Protein AF-A0A7J7CB13-F1 (afdb_monomer_lite)

Secondary structure (DSSP, 8-state):
-----SSHHHHHHHHHHHHHHHHHHHHHHHHHHTTS---EEEE-------------PPTTT-----TTS-HHHHHHHHHHHHHHHHHTTSSEE-TTSSEE-SEEEE-B-TT--BTTB-TT-GGGG--S-SS---SS-SSS--

Foldseek 3Di:
DDDPPDPPVVVVVVVVVVVVVVVVVVVLCVVVVVVPDAFEAEFDDDDDDDPPPPPPDPPPRDDDQDPVDDQVVSQVVSQVVQVVCCVVVVFPADPLRATDHPYYDWDADPQGDTRQRHPPDPVVVDPPGNGHGDPPRPDPPD

InterPro domains:
  IPR006148 Glucosamine/galactosamine-6-phosphate isomerase [PF01182] (61-142)
  IPR037171 NagB/RpiA transferase-like [SSF100950] (59-142)
  IPR039104 6-phosphogluconolactonase [PTHR11054] (60-142)

pLDDT: mean 72.53, std 17.5, range [29.23, 92.62]

Organism: Tripterygium wilfordii (NCBI:txid458696)

Sequence (142 aa):
MAAVVGEKKNKKVEEDLAVSLAKYRADLSDKFTKEGLFHCGFVRWFSPPVAQEPILPVPGIVYAINDALSAEGATEDYETCLKHLVHCKVLDTAASGFPKFDLMLLGMGPDGHIASLFPGHALIKGNEKWVTFIKDSPKPPP

Radius of gyration: 18.2 Å; chains: 1; bounding box: 61×36×41 Å

Structure (mmCIF, N/CA/C/O backbone):
data_AF-A0A7J7CB13-F1
#
_entry.id   AF-A0A7J7CB13-F1
#
loop_
_atom_site.group_PDB
_atom_site.id
_atom_site.type_symbol
_atom_site.label_atom_id
_atom_site.label_alt_id
_atom_site.label_comp_id
_atom_site.label_asym_id
_atom_site.label_entity_id
_atom_site.label_seq_id
_atom_site.pdbx_PDB_ins_code
_atom_site.Cartn_x
_atom_site.Cartn_y
_atom_site.Cartn_z
_atom_site.occupancy
_atom_site.B_iso_or_equiv
_atom_site.auth_seq_id
_atom_site.auth_comp_id
_atom_site.auth_asym_id
_atom_site.auth_atom_id
_atom_site.pdbx_PDB_model_num
ATOM 1 N N . MET A 1 1 ? 45.409 -19.291 -0.449 1.00 34.78 1 MET A N 1
ATOM 2 C CA . MET A 1 1 ? 44.546 -18.265 -1.074 1.00 34.78 1 MET A CA 1
ATOM 3 C C . MET A 1 1 ? 43.270 -18.958 -1.525 1.00 34.78 1 MET A C 1
ATOM 5 O O . MET A 1 1 ? 43.296 -19.645 -2.534 1.00 34.78 1 MET A O 1
ATOM 9 N N . ALA A 1 2 ? 42.208 -18.897 -0.719 1.00 33.53 2 ALA A N 1
ATOM 10 C CA . ALA A 1 2 ? 40.913 -19.475 -1.073 1.00 33.53 2 ALA A CA 1
ATOM 11 C C . ALA A 1 2 ? 40.124 -18.461 -1.912 1.00 33.53 2 ALA A C 1
ATOM 13 O O . ALA A 1 2 ? 40.108 -17.271 -1.604 1.00 33.53 2 ALA A O 1
ATOM 14 N N . ALA A 1 3 ? 39.548 -18.937 -3.009 1.00 36.16 3 ALA A N 1
ATOM 15 C CA . ALA A 1 3 ? 38.891 -18.132 -4.021 1.00 36.16 3 ALA A CA 1
ATOM 16 C C . ALA A 1 3 ? 37.593 -17.494 -3.496 1.00 36.16 3 ALA A C 1
ATOM 18 O O . ALA A 1 3 ? 36.657 -18.194 -3.117 1.00 36.16 3 ALA A O 1
ATOM 19 N N . VAL A 1 4 ? 37.513 -16.162 -3.561 1.00 44.00 4 VAL A N 1
ATOM 20 C CA . VAL A 1 4 ? 36.254 -15.400 -3.538 1.00 44.00 4 VAL A CA 1
ATOM 21 C C . VAL A 1 4 ? 35.605 -15.556 -4.917 1.00 44.00 4 VAL A C 1
ATOM 23 O O . VAL A 1 4 ? 35.753 -14.716 -5.802 1.00 44.00 4 VAL A O 1
ATOM 26 N N . VAL A 1 5 ? 34.950 -16.692 -5.153 1.00 45.59 5 VAL A N 1
ATOM 27 C CA . VAL A 1 5 ? 34.161 -16.958 -6.368 1.00 45.59 5 VAL A CA 1
ATOM 28 C C . VAL A 1 5 ? 32.795 -17.466 -5.918 1.00 45.59 5 VAL A C 1
ATOM 30 O O . VAL A 1 5 ? 32.526 -18.660 -5.904 1.00 45.59 5 VAL A O 1
ATOM 33 N N . GLY A 1 6 ? 31.941 -16.537 -5.487 1.00 41.69 6 GLY A N 1
ATOM 34 C CA . GLY A 1 6 ? 30.567 -16.838 -5.067 1.00 41.69 6 GLY A CA 1
ATOM 35 C C . GLY A 1 6 ? 29.583 -15.687 -5.280 1.00 41.69 6 GLY A C 1
ATOM 36 O O . GLY A 1 6 ? 28.453 -15.921 -5.684 1.00 41.69 6 GLY A O 1
ATOM 37 N N . GLU A 1 7 ? 30.010 -14.431 -5.125 1.00 46.56 7 GLU A N 1
ATOM 38 C CA . GLU A 1 7 ? 29.064 -13.300 -5.068 1.00 46.56 7 GLU A CA 1
ATOM 39 C C . GLU A 1 7 ? 28.736 -12.649 -6.427 1.00 46.56 7 GLU A C 1
ATOM 41 O O . GLU A 1 7 ? 27.680 -12.042 -6.591 1.00 46.56 7 GLU A O 1
ATOM 46 N N . LYS A 1 8 ? 29.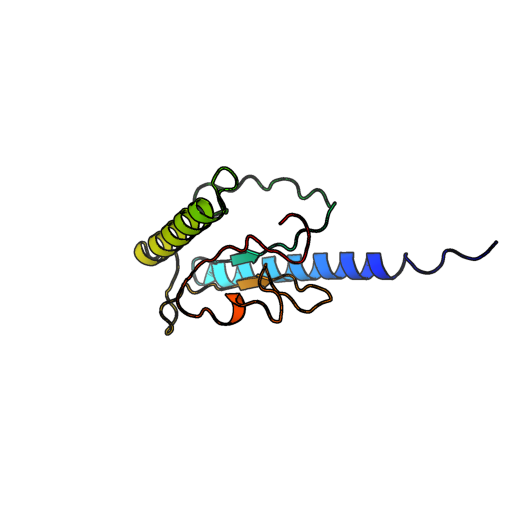590 -12.793 -7.451 1.00 41.22 8 LYS A N 1
ATOM 47 C CA . LYS A 1 8 ? 29.430 -12.050 -8.723 1.00 41.22 8 LYS A CA 1
ATOM 48 C C . LYS A 1 8 ? 28.282 -12.526 -9.624 1.00 41.22 8 LYS A C 1
ATOM 50 O O . LYS A 1 8 ? 27.829 -11.752 -10.460 1.00 41.22 8 LYS A O 1
ATOM 55 N N . LYS A 1 9 ? 27.817 -13.776 -9.496 1.00 40.91 9 LYS A N 1
ATOM 56 C CA . LYS A 1 9 ? 26.721 -14.298 -10.339 1.00 40.91 9 LYS A CA 1
ATOM 57 C C . LYS A 1 9 ? 25.342 -13.828 -9.876 1.00 40.91 9 LYS A C 1
ATOM 59 O O . LYS A 1 9 ? 24.486 -13.615 -10.723 1.00 40.91 9 LYS A O 1
ATOM 64 N N . ASN A 1 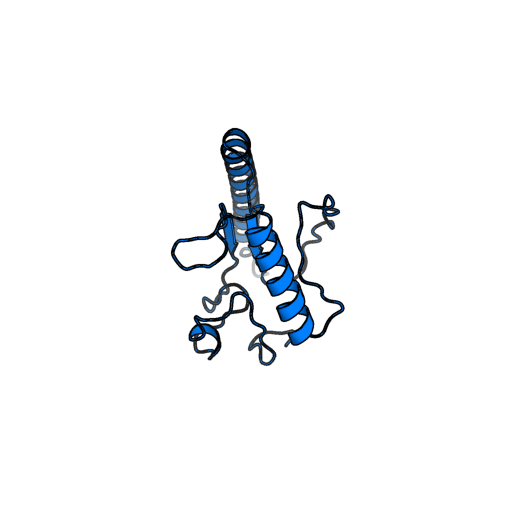10 ? 25.146 -13.636 -8.572 1.00 52.62 10 ASN A N 1
ATOM 65 C CA . ASN A 1 10 ? 23.832 -13.309 -8.018 1.00 52.62 10 ASN A CA 1
ATOM 66 C C . ASN A 1 10 ? 23.440 -11.852 -8.307 1.00 52.62 10 ASN A C 1
ATOM 68 O O . ASN A 1 10 ? 22.327 -11.575 -8.737 1.00 52.62 10 ASN A O 1
ATOM 72 N N . LYS A 1 11 ? 24.408 -10.934 -8.205 1.00 59.03 11 LYS A N 1
ATOM 73 C CA . LYS A 1 11 ? 24.181 -9.501 -8.419 1.00 59.03 11 LYS A CA 1
ATOM 74 C C . LYS A 1 11 ? 23.721 -9.157 -9.841 1.00 59.03 11 LYS A C 1
ATOM 76 O O . LYS A 1 11 ? 22.835 -8.332 -10.019 1.00 59.03 11 LYS A O 1
ATOM 81 N N . LYS A 1 12 ? 24.277 -9.832 -10.855 1.00 59.34 12 LYS A N 1
ATOM 82 C CA . LYS A 1 12 ? 23.875 -9.621 -12.254 1.00 59.34 12 LYS A CA 1
ATOM 83 C C . LYS A 1 12 ? 22.432 -10.076 -12.508 1.00 59.34 12 LYS A C 1
ATOM 85 O O . LYS A 1 12 ? 21.708 -9.420 -13.241 1.00 59.34 12 LYS A O 1
ATOM 90 N N . VAL A 1 13 ? 22.007 -11.170 -11.871 1.00 71.88 13 VAL A N 1
ATOM 91 C CA . VAL A 1 13 ? 20.629 -11.679 -11.974 1.00 71.88 13 VAL A CA 1
ATOM 92 C C . VAL A 1 13 ? 19.640 -10.726 -11.299 1.00 71.88 13 VAL A C 1
ATOM 94 O O . VAL A 1 13 ? 18.569 -10.484 -11.846 1.00 71.88 13 VAL A O 1
ATOM 97 N N . GLU A 1 14 ? 19.998 -10.151 -10.150 1.00 71.50 14 GLU A N 1
ATOM 98 C CA . GLU A 1 14 ? 19.176 -9.147 -9.460 1.00 71.50 14 GLU A CA 1
ATOM 99 C C . GLU A 1 14 ? 19.035 -7.852 -10.272 1.00 71.50 14 GLU A C 1
ATOM 101 O O . GLU A 1 14 ? 17.932 -7.318 -10.393 1.00 71.50 14 GLU A O 1
ATOM 106 N N . GLU A 1 15 ? 20.127 -7.371 -10.873 1.00 72.00 15 GLU A N 1
ATOM 107 C CA . GLU A 1 15 ? 20.118 -6.205 -11.765 1.00 72.00 15 GLU A CA 1
ATOM 108 C C . GLU A 1 15 ? 19.267 -6.469 -13.020 1.00 72.00 15 GLU A C 1
ATOM 110 O O . GLU A 1 15 ? 18.407 -5.656 -13.363 1.00 72.00 15 GLU A O 1
ATOM 115 N N . ASP A 1 16 ? 19.432 -7.630 -13.661 1.00 74.75 16 ASP A N 1
ATOM 116 C CA . ASP A 1 16 ? 18.643 -8.029 -14.833 1.00 74.75 16 ASP A CA 1
ATOM 117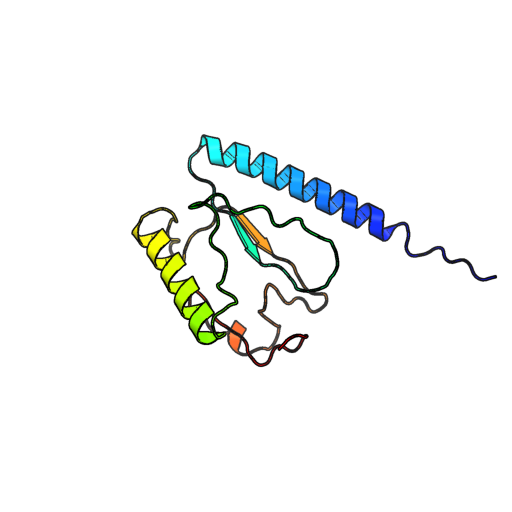 C C . ASP A 1 16 ? 17.146 -8.168 -14.487 1.00 74.75 16 ASP A C 1
ATOM 119 O O . ASP A 1 16 ? 16.281 -7.741 -15.260 1.00 74.75 16 ASP A O 1
ATOM 123 N N . LEU A 1 17 ? 16.820 -8.698 -13.301 1.00 77.62 17 LEU A N 1
ATOM 124 C CA . LEU A 1 17 ? 15.447 -8.798 -12.805 1.00 77.62 17 LEU A CA 1
ATOM 125 C C . LEU A 1 17 ? 14.841 -7.414 -12.544 1.00 77.62 17 LEU A C 1
ATOM 127 O O . LEU A 1 17 ? 13.709 -7.158 -12.957 1.00 77.62 17 LEU A O 1
ATOM 131 N N . ALA A 1 18 ? 15.588 -6.507 -11.910 1.00 74.00 18 ALA A N 1
ATOM 132 C CA . ALA A 1 18 ? 15.145 -5.137 -11.663 1.00 74.00 18 ALA A CA 1
ATOM 133 C C . ALA A 1 18 ? 14.874 -4.388 -12.977 1.00 74.00 18 ALA A C 1
ATOM 135 O O . ALA A 1 18 ? 13.844 -3.725 -13.114 1.00 74.00 18 ALA A O 1
ATOM 136 N N . VAL A 1 19 ? 15.751 -4.550 -13.973 1.00 77.38 19 VAL A N 1
ATOM 137 C CA . VAL A 1 19 ? 15.564 -3.984 -15.316 1.00 77.38 19 VAL A CA 1
ATOM 138 C C . VAL A 1 19 ? 14.337 -4.587 -16.000 1.00 77.38 19 VAL A C 1
ATOM 140 O O . VAL A 1 19 ? 13.552 -3.855 -16.604 1.00 77.38 19 VAL A O 1
ATOM 143 N N . SER A 1 20 ? 14.132 -5.902 -15.899 1.00 78.00 20 SER A N 1
ATOM 144 C CA . SER A 1 20 ? 12.959 -6.565 -16.479 1.00 78.00 20 SER A CA 1
ATOM 145 C C . SER A 1 20 ? 11.654 -6.105 -15.824 1.00 78.00 20 SER A C 1
ATOM 147 O O . SER A 1 20 ? 10.675 -5.857 -16.525 1.00 78.00 20 SER A O 1
ATOM 149 N N . LEU A 1 21 ? 11.635 -5.942 -14.499 1.00 80.38 21 LEU A N 1
ATOM 150 C CA . LEU A 1 21 ? 10.480 -5.424 -13.760 1.00 80.38 21 LEU A CA 1
ATOM 151 C C . LEU A 1 21 ? 10.187 -3.966 -14.120 1.00 80.38 21 LEU A C 1
ATOM 153 O O . LEU A 1 21 ? 9.027 -3.601 -14.301 1.00 80.38 21 LEU A O 1
ATOM 157 N N . ALA A 1 22 ? 11.225 -3.140 -14.270 1.00 76.88 22 ALA A N 1
ATOM 158 C CA . ALA A 1 22 ? 11.072 -1.753 -14.696 1.00 76.88 22 ALA A CA 1
ATOM 159 C C . ALA A 1 22 ? 10.479 -1.653 -16.111 1.00 76.88 22 ALA A C 1
ATOM 161 O O . ALA A 1 22 ? 9.559 -0.867 -16.329 1.00 76.88 22 ALA A O 1
ATOM 162 N N . LYS A 1 23 ? 10.950 -2.486 -17.050 1.00 81.19 23 LYS A N 1
ATOM 163 C CA . LYS A 1 23 ? 10.388 -2.572 -18.409 1.00 81.19 23 LYS A CA 1
ATOM 164 C C . LYS A 1 23 ? 8.937 -3.034 -18.390 1.00 81.19 23 LYS A C 1
ATOM 166 O O . LYS A 1 23 ? 8.088 -2.381 -18.979 1.00 81.19 23 LYS A O 1
ATOM 171 N N . TYR A 1 24 ? 8.641 -4.095 -17.641 1.00 79.38 24 TYR A N 1
ATOM 172 C CA . TYR A 1 24 ? 7.276 -4.593 -17.503 1.00 79.38 24 TYR A CA 1
ATOM 173 C C . TYR A 1 24 ? 6.336 -3.527 -16.934 1.00 79.38 24 TYR A C 1
ATOM 175 O O . TYR A 1 24 ? 5.235 -3.349 -17.444 1.00 79.38 24 TYR A O 1
ATOM 183 N N . ARG A 1 25 ? 6.780 -2.770 -15.922 1.00 76.56 25 ARG A N 1
ATOM 184 C CA . ARG A 1 25 ? 6.021 -1.641 -15.369 1.00 76.56 25 ARG A CA 1
ATOM 185 C C . ARG A 1 25 ? 5.743 -0.575 -16.428 1.00 76.56 25 ARG A C 1
ATOM 187 O O . ARG A 1 25 ? 4.617 -0.091 -16.486 1.00 76.56 25 ARG A O 1
ATOM 194 N N . ALA A 1 26 ? 6.743 -0.201 -17.225 1.00 77.81 26 ALA A N 1
ATOM 195 C CA . ALA A 1 26 ? 6.578 0.789 -18.288 1.00 77.81 26 ALA A CA 1
ATOM 196 C C . ALA A 1 26 ? 5.567 0.304 -19.341 1.00 77.81 26 ALA A C 1
ATOM 198 O O . ALA A 1 26 ? 4.601 1.003 -19.626 1.00 77.81 26 ALA A O 1
ATOM 199 N N . ASP A 1 27 ? 5.712 -0.938 -19.808 1.00 80.50 27 ASP A N 1
ATOM 200 C CA . ASP A 1 27 ? 4.805 -1.545 -20.786 1.00 80.50 27 ASP A CA 1
ATOM 201 C C . ASP A 1 27 ? 3.365 -1.651 -20.260 1.00 80.50 27 ASP A C 1
ATOM 203 O O . ASP A 1 27 ? 2.405 -1.465 -21.011 1.00 80.50 27 ASP A O 1
ATOM 207 N N . LEU A 1 28 ? 3.194 -1.975 -18.973 1.00 77.38 28 LEU A N 1
ATOM 208 C CA . LEU A 1 28 ? 1.879 -2.031 -18.338 1.00 77.38 28 LEU A CA 1
ATOM 209 C C . LEU A 1 28 ? 1.269 -0.632 -18.233 1.00 77.38 28 LEU A C 1
ATOM 211 O O . LEU A 1 28 ? 0.110 -0.442 -18.591 1.00 77.38 28 LEU A O 1
ATOM 215 N N . SER A 1 29 ? 2.065 0.347 -17.796 1.00 75.19 29 SER A N 1
ATOM 216 C CA . SER A 1 29 ? 1.651 1.746 -17.702 1.00 75.19 29 SER A CA 1
ATOM 217 C C . SER A 1 29 ? 1.177 2.265 -19.059 1.00 75.19 29 SER A C 1
ATOM 219 O O . SER A 1 29 ? 0.107 2.861 -19.140 1.00 75.19 29 SER A O 1
ATOM 221 N N . ASP A 1 30 ? 1.902 1.979 -20.140 1.00 75.81 30 ASP A N 1
ATOM 222 C CA . ASP A 1 30 ? 1.534 2.398 -21.498 1.00 75.81 30 ASP A CA 1
ATOM 223 C C . ASP A 1 30 ? 0.256 1.725 -22.014 1.00 75.81 30 ASP A C 1
ATOM 225 O O . ASP A 1 30 ? -0.475 2.312 -22.816 1.00 75.81 30 ASP A O 1
ATOM 229 N N . LYS A 1 31 ? -0.030 0.493 -21.576 1.00 74.25 31 LYS A N 1
ATOM 230 C CA . LYS A 1 31 ? -1.286 -0.199 -21.900 1.00 74.25 31 LYS A CA 1
ATOM 231 C C . LYS A 1 31 ? -2.462 0.433 -21.166 1.00 74.25 31 LYS A C 1
ATOM 233 O O . LYS A 1 31 ? -3.440 0.796 -21.809 1.00 74.25 31 LYS A O 1
ATOM 238 N N . PHE A 1 32 ? -2.341 0.630 -19.855 1.00 69.56 32 PHE A N 1
ATOM 239 C CA . PHE A 1 32 ? -3.424 1.182 -19.041 1.00 69.56 32 PHE A CA 1
ATOM 240 C C . PHE A 1 32 ? -3.671 2.670 -19.308 1.00 69.56 32 PHE A C 1
ATOM 242 O O . PHE A 1 32 ? -4.821 3.087 -19.325 1.00 69.56 32 PHE A O 1
ATOM 249 N N . THR A 1 33 ? -2.641 3.454 -19.644 1.00 67.00 33 THR A N 1
ATOM 250 C CA . THR A 1 33 ? -2.803 4.879 -20.008 1.00 67.00 33 THR A CA 1
ATOM 251 C C . THR A 1 33 ? -3.636 5.063 -21.287 1.00 67.00 33 THR A C 1
ATOM 253 O O . THR A 1 33 ? -4.252 6.107 -21.490 1.00 67.00 33 THR A O 1
ATOM 256 N N . LYS A 1 34 ? -3.696 4.047 -22.162 1.00 63.62 34 LYS A N 1
ATOM 257 C CA . LYS A 1 34 ? -4.559 4.054 -23.357 1.00 63.62 34 LYS A CA 1
ATOM 258 C C . LYS A 1 34 ? -6.019 3.719 -23.043 1.00 63.62 34 LYS A C 1
ATOM 260 O O . LYS A 1 34 ? -6.885 4.038 -23.852 1.00 63.62 34 LYS A O 1
ATOM 265 N N . GLU A 1 35 ? -6.281 3.095 -21.897 1.00 60.88 35 GLU A N 1
ATOM 266 C CA . GLU A 1 35 ? -7.617 2.697 -21.436 1.00 60.88 35 GLU A CA 1
ATOM 267 C C . GLU A 1 35 ? -8.164 3.613 -20.323 1.00 60.88 35 GLU A C 1
ATOM 269 O O . GLU A 1 35 ? -9.367 3.607 -20.068 1.00 60.88 35 GLU A O 1
ATOM 274 N N . GLY A 1 36 ? -7.319 4.440 -19.692 1.00 66.12 36 GLY A N 1
ATOM 275 C CA . GLY A 1 36 ? -7.707 5.364 -18.626 1.00 66.12 36 GLY A CA 1
ATOM 276 C C . GLY A 1 36 ? -6.551 5.742 -17.693 1.00 66.12 36 GLY A C 1
ATOM 277 O O . GLY A 1 36 ? -5.402 5.854 -18.113 1.00 66.12 36 GLY A O 1
ATOM 278 N N . LEU A 1 37 ? -6.862 5.981 -16.415 1.00 67.31 37 LEU A N 1
ATOM 279 C CA . LEU A 1 37 ? -5.870 6.276 -15.374 1.00 67.31 37 LEU A CA 1
ATOM 280 C C . LEU A 1 37 ? -5.284 4.963 -14.820 1.00 67.31 37 LEU A C 1
ATOM 282 O O . LEU A 1 37 ? -6.040 4.044 -14.524 1.00 67.31 37 LEU A O 1
ATOM 286 N N . PHE A 1 38 ? -3.959 4.882 -14.660 1.00 69.44 38 PHE A N 1
ATOM 287 C CA . PHE A 1 38 ? -3.266 3.702 -14.123 1.00 69.44 38 PHE A CA 1
ATOM 288 C C . PHE A 1 38 ? -2.892 3.894 -12.649 1.00 69.44 38 PHE A C 1
ATOM 290 O O . PHE A 1 38 ? -2.127 4.801 -12.312 1.00 69.44 38 PHE A O 1
ATOM 297 N N . HIS A 1 39 ? -3.372 3.008 -11.775 1.00 74.31 39 HIS A N 1
ATOM 298 C CA . HIS A 1 39 ? -3.127 3.061 -10.335 1.00 74.31 39 HIS A CA 1
ATOM 299 C C . HIS A 1 39 ? -2.178 1.957 -9.881 1.00 74.31 39 HIS A C 1
ATOM 301 O O . HIS A 1 39 ? -2.503 0.767 -9.916 1.00 74.31 39 HIS A O 1
ATOM 307 N N . CYS A 1 40 ? -1.009 2.363 -9.387 1.00 66.31 40 CYS A N 1
ATOM 308 C CA . CYS A 1 40 ? 0.025 1.449 -8.919 1.00 66.31 40 CYS A CA 1
ATOM 309 C C . CYS A 1 40 ? 0.286 1.626 -7.419 1.00 66.31 40 CYS A C 1
ATOM 311 O O . CYS A 1 40 ? 0.750 2.680 -6.986 1.00 66.31 40 CYS A O 1
ATOM 313 N N . GLY A 1 41 ? 0.063 0.570 -6.639 1.00 68.25 41 GLY A N 1
ATOM 314 C CA . GLY A 1 41 ? 0.486 0.488 -5.244 1.00 68.25 41 GLY A CA 1
ATOM 315 C C . GLY A 1 41 ? 1.943 0.036 -5.132 1.00 68.25 41 GLY A C 1
ATOM 316 O O . GLY A 1 41 ? 2.352 -0.927 -5.785 1.00 68.25 41 GLY A O 1
ATOM 317 N N . PHE A 1 42 ? 2.727 0.711 -4.291 1.00 64.81 42 PHE A N 1
ATOM 318 C CA . PHE A 1 42 ? 4.091 0.310 -3.941 1.00 64.81 42 PHE A CA 1
ATOM 319 C C . PHE A 1 42 ? 4.165 -0.031 -2.464 1.00 64.81 42 PHE A C 1
ATOM 321 O O . PHE A 1 42 ? 3.861 0.816 -1.628 1.00 64.81 42 PHE A O 1
ATOM 328 N N . VAL A 1 43 ? 4.638 -1.235 -2.140 1.00 61.19 43 VAL A N 1
ATOM 329 C CA . VAL A 1 43 ? 4.937 -1.593 -0.754 1.00 61.19 43 VAL A CA 1
ATOM 330 C C . VAL A 1 43 ? 6.376 -2.073 -0.654 1.00 61.19 43 VAL A C 1
ATOM 332 O O . VAL A 1 43 ? 6.745 -3.127 -1.175 1.00 61.19 43 VAL A O 1
ATOM 335 N N . ARG A 1 44 ? 7.221 -1.247 -0.031 1.00 53.91 44 ARG A N 1
ATOM 336 C CA . ARG A 1 44 ? 8.664 -1.479 0.051 1.00 53.91 44 ARG A CA 1
ATOM 337 C C . ARG A 1 44 ? 9.030 -2.290 1.294 1.00 53.91 44 ARG A C 1
ATOM 339 O O . ARG A 1 44 ? 8.570 -1.990 2.387 1.00 53.91 44 ARG A O 1
ATOM 346 N N . TRP A 1 45 ? 9.933 -3.253 1.114 1.00 43.09 45 TRP A N 1
ATOM 347 C CA . TRP A 1 45 ? 10.651 -3.932 2.194 1.00 43.09 45 TRP A CA 1
ATOM 348 C C . TRP A 1 45 ? 11.904 -3.133 2.592 1.00 43.09 45 TRP A C 1
ATOM 350 O O . TRP A 1 45 ? 12.692 -2.745 1.722 1.00 43.09 45 TRP A O 1
ATOM 360 N N . PHE A 1 46 ? 12.093 -2.862 3.889 1.00 44.06 46 PHE A N 1
ATOM 361 C CA . PHE A 1 46 ? 13.234 -2.094 4.396 1.00 44.06 46 PHE A CA 1
ATOM 362 C C . PHE A 1 46 ? 14.466 -3.002 4.564 1.00 44.06 46 PHE A C 1
ATOM 364 O O . PHE A 1 46 ? 14.586 -3.766 5.519 1.00 44.06 46 PHE A O 1
ATOM 371 N N . SER A 1 47 ? 15.404 -2.919 3.620 1.00 30.19 47 SER A N 1
ATOM 372 C CA . SER A 1 47 ? 16.798 -3.347 3.806 1.00 30.19 47 SER A CA 1
ATOM 373 C C . SER A 1 47 ? 17.711 -2.513 2.878 1.00 30.19 47 SER A C 1
ATOM 375 O O . SER A 1 47 ? 17.437 -2.481 1.675 1.00 30.19 47 SER A O 1
ATOM 377 N N . PRO A 1 48 ? 18.718 -1.763 3.386 1.00 47.47 48 PRO A N 1
ATOM 378 C CA . PRO A 1 48 ? 19.480 -0.771 2.605 1.00 47.47 48 PRO A CA 1
ATOM 379 C C . PRO A 1 48 ? 20.827 -1.326 2.075 1.00 47.47 48 PRO A C 1
ATOM 381 O O . PRO A 1 48 ? 21.221 -2.412 2.498 1.00 47.47 48 PRO A O 1
ATOM 384 N N . PRO A 1 49 ? 21.603 -0.593 1.234 1.00 45.31 49 PRO A N 1
ATOM 385 C CA . PRO A 1 49 ? 21.342 0.701 0.603 1.00 45.31 49 PRO A CA 1
ATOM 386 C C . PRO A 1 49 ? 21.443 0.618 -0.936 1.00 45.31 49 PRO A C 1
ATOM 388 O O . PRO A 1 49 ? 22.512 0.396 -1.502 1.00 45.31 49 PRO A O 1
ATOM 391 N N . VAL A 1 50 ? 20.352 0.903 -1.638 1.00 32.66 50 VAL A N 1
ATOM 392 C CA . VAL A 1 50 ? 20.460 1.481 -2.983 1.00 32.66 50 VAL A CA 1
ATOM 393 C C . VAL A 1 50 ? 19.798 2.836 -2.882 1.00 32.66 50 VAL A C 1
ATOM 395 O O . VAL A 1 50 ? 18.613 2.913 -2.549 1.00 32.66 50 VAL A O 1
ATOM 398 N N . ALA A 1 51 ? 20.589 3.886 -3.101 1.00 29.23 51 ALA A N 1
ATOM 399 C CA . ALA A 1 51 ? 20.099 5.238 -3.285 1.00 29.23 51 ALA A CA 1
ATOM 400 C C . ALA A 1 51 ? 19.100 5.203 -4.444 1.00 29.23 51 ALA A C 1
ATOM 402 O O . ALA A 1 51 ? 19.472 5.148 -5.613 1.00 29.23 51 ALA A O 1
ATOM 403 N N . GLN A 1 52 ? 17.817 5.128 -4.112 1.00 37.69 52 GLN A N 1
ATOM 404 C CA . GLN A 1 52 ? 16.794 5.564 -5.034 1.00 37.69 52 GLN A CA 1
ATOM 405 C C . GLN A 1 52 ? 16.701 7.058 -4.811 1.00 37.69 52 GLN A C 1
ATOM 407 O O . GLN A 1 52 ? 16.284 7.502 -3.742 1.00 37.69 52 GLN A O 1
ATOM 412 N N . GLU A 1 53 ? 17.172 7.800 -5.809 1.00 30.45 53 GLU A N 1
ATOM 413 C CA . GLU A 1 53 ? 16.900 9.222 -5.942 1.00 30.45 53 GLU A CA 1
ATOM 414 C C . GLU A 1 53 ? 15.418 9.455 -5.616 1.00 30.45 53 GLU A C 1
ATOM 416 O O . GLU A 1 53 ? 14.570 8.729 -6.156 1.00 30.45 53 GLU A O 1
ATOM 421 N N . PRO A 1 54 ? 15.083 10.390 -4.709 1.00 33.34 54 PRO A N 1
ATOM 422 C CA . PRO A 1 54 ? 13.701 10.719 -4.429 1.00 33.34 54 PRO A CA 1
ATOM 423 C C . PRO A 1 54 ? 13.101 11.224 -5.736 1.00 33.34 54 PRO A C 1
ATOM 425 O O . PRO A 1 54 ? 13.370 12.339 -6.180 1.00 33.34 54 PRO A O 1
ATOM 428 N N . ILE A 1 55 ? 12.322 10.369 -6.395 1.00 41.66 55 ILE A N 1
ATOM 429 C CA . ILE A 1 55 ? 11.498 10.782 -7.520 1.00 41.66 55 ILE A CA 1
ATOM 430 C C . ILE A 1 55 ? 10.545 11.798 -6.907 1.00 41.66 55 ILE A C 1
ATOM 432 O O . ILE A 1 55 ? 9.656 11.411 -6.151 1.00 41.66 55 ILE A O 1
ATOM 436 N N . LEU A 1 56 ? 10.800 13.087 -7.150 1.00 36.38 56 LEU A N 1
ATOM 437 C CA . LEU A 1 56 ? 9.959 14.169 -6.657 1.00 36.38 56 LEU A CA 1
ATOM 438 C C . LEU A 1 56 ? 8.525 13.843 -7.084 1.00 36.38 56 LEU A C 1
ATOM 440 O O . LEU A 1 56 ? 8.264 13.768 -8.290 1.00 36.38 56 LEU A O 1
ATOM 444 N N . PRO A 1 57 ? 7.619 13.557 -6.134 1.00 49.28 57 PRO A N 1
ATOM 445 C CA . PRO A 1 57 ? 6.281 13.135 -6.481 1.00 49.28 57 PRO A CA 1
ATOM 446 C C . PRO A 1 57 ? 5.614 14.264 -7.255 1.00 49.28 57 PRO A C 1
ATOM 448 O O . PRO A 1 57 ? 5.509 15.385 -6.757 1.00 49.28 57 PRO A O 1
ATOM 451 N N . VAL A 1 58 ? 5.172 13.980 -8.482 1.00 49.19 58 VAL A N 1
ATOM 452 C CA . VAL A 1 58 ? 4.303 14.905 -9.209 1.00 49.19 58 VAL A CA 1
ATOM 453 C C . VAL A 1 58 ? 3.057 15.104 -8.336 1.00 49.19 58 VAL A C 1
ATOM 455 O O . VAL A 1 58 ? 2.402 14.106 -7.999 1.00 49.19 58 VAL A O 1
ATOM 458 N N . PRO A 1 59 ? 2.743 16.343 -7.909 1.00 53.47 59 PRO A N 1
ATOM 459 C CA . PRO A 1 59 ? 1.624 16.590 -7.010 1.00 53.47 59 PRO A CA 1
ATOM 460 C C . PRO A 1 59 ? 0.322 16.041 -7.600 1.00 53.47 59 PRO A C 1
ATOM 462 O O . PRO A 1 59 ? 0.003 16.306 -8.757 1.00 53.47 59 PRO A O 1
ATOM 465 N N . GLY A 1 60 ? -0.416 15.260 -6.808 1.00 63.34 60 GLY A N 1
ATOM 466 C CA . GLY A 1 60 ? -1.697 14.670 -7.213 1.00 63.34 60 GLY A CA 1
ATOM 467 C C . GLY A 1 60 ? -1.625 13.286 -7.868 1.00 63.34 60 GLY A C 1
ATOM 468 O O . GLY A 1 60 ? -2.670 12.765 -8.234 1.00 63.34 60 GLY A O 1
ATOM 469 N N . ILE A 1 61 ? -0.438 12.679 -8.009 1.00 73.56 61 ILE A N 1
ATOM 470 C CA . ILE A 1 61 ? -0.286 11.319 -8.577 1.00 73.56 61 ILE A CA 1
ATOM 471 C C . ILE A 1 61 ? 0.384 10.350 -7.587 1.00 73.56 61 ILE A C 1
ATOM 473 O O . ILE A 1 61 ? 0.211 9.136 -7.682 1.00 73.56 61 ILE A O 1
ATOM 477 N N . VAL A 1 62 ? 1.129 10.865 -6.605 1.00 81.69 62 VAL A N 1
ATOM 478 C CA . VAL A 1 62 ? 1.803 10.051 -5.584 1.00 81.69 62 VAL A CA 1
ATOM 479 C C . VAL A 1 62 ? 1.222 10.354 -4.209 1.00 81.69 62 VAL A C 1
ATOM 481 O O . VAL A 1 62 ? 1.245 11.497 -3.757 1.00 81.69 62 VAL A O 1
ATOM 484 N N . TYR A 1 63 ? 0.758 9.304 -3.535 1.00 83.75 63 TYR A N 1
ATOM 485 C CA . TYR A 1 63 ? 0.197 9.354 -2.187 1.00 83.75 63 TYR A CA 1
ATOM 486 C C . TYR A 1 63 ? 1.076 8.501 -1.266 1.00 83.75 63 TYR A C 1
ATOM 488 O O . TYR A 1 63 ? 1.004 7.270 -1.298 1.00 83.75 63 TYR A O 1
ATOM 496 N N . ALA A 1 64 ? 1.960 9.151 -0.507 1.00 86.19 64 ALA A N 1
ATOM 497 C CA . ALA A 1 64 ? 2.892 8.499 0.414 1.00 86.19 64 ALA A CA 1
ATOM 498 C C . ALA A 1 64 ? 2.336 8.475 1.846 1.00 86.19 64 ALA A C 1
ATOM 500 O O . ALA A 1 64 ? 1.571 9.356 2.230 1.00 86.19 64 ALA A O 1
ATOM 501 N N . ILE A 1 65 ? 2.741 7.474 2.632 1.00 86.31 65 ILE A N 1
ATOM 502 C CA . ILE A 1 65 ? 2.457 7.427 4.072 1.00 86.31 65 ILE A CA 1
ATOM 503 C C . ILE A 1 65 ? 3.226 8.565 4.751 1.00 86.31 65 ILE A C 1
ATOM 505 O O . ILE A 1 65 ? 4.411 8.755 4.478 1.00 86.31 65 ILE A O 1
ATOM 509 N N . ASN A 1 66 ? 2.552 9.308 5.627 1.00 86.44 66 ASN A N 1
ATOM 510 C CA . ASN A 1 66 ? 3.146 10.417 6.362 1.00 86.44 66 ASN A CA 1
ATOM 511 C C . ASN A 1 66 ? 3.978 9.905 7.549 1.00 86.44 66 ASN A C 1
ATOM 513 O O . ASN A 1 66 ? 3.432 9.486 8.569 1.00 86.44 66 ASN A O 1
ATOM 517 N N . ASP A 1 67 ? 5.302 9.945 7.411 1.00 86.06 67 ASP A N 1
ATOM 518 C CA . ASP A 1 67 ? 6.269 9.466 8.404 1.00 86.06 67 ASP A CA 1
ATOM 519 C C . ASP A 1 67 ? 6.538 10.460 9.546 1.00 86.06 67 ASP A C 1
ATOM 521 O O . ASP A 1 67 ? 7.182 10.107 10.534 1.00 86.06 67 ASP A O 1
ATOM 525 N N . ALA A 1 68 ? 6.006 11.683 9.459 1.00 88.38 68 ALA A N 1
ATOM 526 C CA . ALA A 1 68 ? 6.061 12.660 10.544 1.00 88.38 68 ALA A CA 1
ATOM 527 C C . ALA A 1 68 ? 5.008 12.403 11.642 1.00 88.38 68 ALA A C 1
ATOM 529 O O . ALA A 1 68 ? 5.062 13.027 12.704 1.00 88.38 68 ALA A O 1
ATOM 530 N N . LEU A 1 69 ? 4.039 11.514 11.392 1.00 87.94 69 LEU A N 1
ATOM 531 C CA . LEU A 1 69 ? 2.989 11.135 12.340 1.00 87.94 69 LEU A CA 1
ATOM 532 C C . LEU A 1 69 ? 3.369 9.874 13.131 1.00 87.94 69 LEU A C 1
ATOM 534 O O . LEU A 1 69 ? 4.269 9.122 12.765 1.00 87.94 69 LEU A O 1
ATOM 538 N N . SER A 1 70 ? 2.651 9.611 14.227 1.00 90.06 70 SER A N 1
ATOM 539 C CA . SER A 1 70 ? 2.725 8.307 14.898 1.00 90.06 70 SER A CA 1
ATOM 540 C C . SER A 1 70 ? 2.207 7.193 13.982 1.00 90.06 70 SER A C 1
ATOM 542 O O . SER A 1 70 ? 1.441 7.458 13.061 1.00 90.06 70 SER A O 1
ATOM 544 N N . ALA A 1 71 ? 2.557 5.934 14.258 1.00 86.25 71 ALA A N 1
ATOM 545 C CA . ALA A 1 71 ? 2.057 4.784 13.496 1.00 86.25 71 ALA A CA 1
ATOM 546 C C . ALA A 1 71 ? 0.516 4.752 13.395 1.00 86.25 71 ALA A C 1
ATOM 548 O O . ALA A 1 71 ? -0.037 4.486 12.326 1.00 86.25 71 ALA A O 1
ATOM 549 N N . GLU A 1 72 ? -0.175 5.082 14.493 1.00 88.12 72 GLU A N 1
ATOM 550 C CA . GLU A 1 72 ? -1.623 5.297 14.506 1.00 88.12 72 GLU A CA 1
ATOM 551 C C . GLU A 1 72 ? -2.050 6.429 13.567 1.00 88.12 72 GLU A C 1
ATOM 553 O O . GLU A 1 72 ? -2.871 6.209 12.680 1.00 88.12 72 GLU A O 1
ATOM 558 N N . GLY A 1 73 ? -1.477 7.625 13.739 1.00 88.81 73 GLY A N 1
ATOM 559 C CA . GLY A 1 73 ? -1.864 8.801 12.962 1.00 88.81 73 GLY A CA 1
ATOM 560 C C . GLY A 1 73 ? -1.584 8.630 11.471 1.00 88.81 73 GLY A C 1
ATOM 561 O O . GLY A 1 73 ? -2.416 8.990 10.650 1.00 88.81 73 GLY A O 1
ATOM 562 N N . ALA A 1 74 ? -0.461 8.010 11.116 1.00 88.62 74 ALA A N 1
ATOM 563 C CA . ALA A 1 74 ? -0.100 7.690 9.741 1.00 88.62 74 ALA A CA 1
ATOM 564 C C . ALA A 1 74 ? -1.073 6.677 9.115 1.00 88.62 74 ALA A C 1
ATOM 566 O O . ALA A 1 74 ? -1.421 6.796 7.942 1.00 88.62 74 ALA A O 1
ATOM 567 N N . THR A 1 75 ? -1.547 5.700 9.896 1.00 89.62 75 THR A N 1
ATOM 568 C CA . THR A 1 75 ? -2.566 4.737 9.448 1.00 89.62 75 THR A CA 1
ATOM 569 C C . THR A 1 75 ? -3.893 5.430 9.172 1.00 89.62 75 THR A C 1
ATOM 571 O O . THR A 1 75 ? -4.490 5.210 8.121 1.00 89.62 75 THR A O 1
ATOM 574 N N . GLU A 1 76 ? -4.349 6.274 10.097 1.00 91.12 76 GLU A N 1
ATOM 575 C CA . GLU A 1 76 ? -5.607 7.015 9.966 1.00 91.12 76 GLU A CA 1
ATOM 576 C C . GLU A 1 76 ? -5.566 8.016 8.805 1.00 91.12 76 GLU A C 1
ATOM 578 O O . GLU A 1 76 ? -6.512 8.084 8.016 1.00 91.12 76 GLU A O 1
ATOM 583 N N . ASP A 1 77 ? -4.458 8.746 8.662 1.00 90.31 77 ASP A N 1
ATOM 584 C CA . ASP A 1 77 ? -4.209 9.688 7.568 1.00 90.31 77 ASP A CA 1
ATOM 585 C C . ASP A 1 77 ? -4.225 8.972 6.211 1.00 90.31 77 ASP A C 1
ATOM 587 O O . ASP A 1 77 ? -4.976 9.346 5.305 1.00 90.31 77 ASP A O 1
ATOM 591 N N . TYR A 1 78 ? -3.481 7.868 6.088 1.00 90.31 78 TYR A N 1
ATOM 592 C CA . TYR A 1 78 ? -3.401 7.114 4.840 1.00 90.31 78 TYR A CA 1
ATOM 593 C C . TYR A 1 78 ? -4.723 6.422 4.485 1.00 90.31 78 TYR A C 1
ATOM 595 O O . TYR A 1 78 ? -5.148 6.443 3.329 1.00 90.31 78 TYR A O 1
ATOM 603 N N . GLU A 1 79 ? -5.427 5.853 5.467 1.00 91.69 79 GLU A N 1
ATOM 604 C CA . GLU A 1 79 ? -6.748 5.262 5.243 1.00 91.69 79 GLU A CA 1
ATOM 605 C C . GLU A 1 79 ? -7.772 6.319 4.805 1.00 91.69 79 GLU A C 1
ATOM 607 O O . GLU A 1 79 ? -8.559 6.079 3.883 1.00 91.69 79 GLU A O 1
ATOM 612 N N . THR A 1 80 ? -7.740 7.505 5.417 1.00 92.62 80 THR A N 1
ATOM 613 C CA . THR A 1 80 ? -8.589 8.639 5.027 1.00 92.62 80 THR A CA 1
ATOM 614 C C . THR A 1 80 ? -8.277 9.092 3.605 1.00 92.62 80 THR A C 1
ATOM 616 O O . THR A 1 80 ? -9.199 9.309 2.815 1.00 92.62 80 THR A O 1
ATOM 619 N N . CYS A 1 81 ? -6.993 9.167 3.248 1.00 90.56 81 CYS A N 1
ATOM 620 C CA . CYS A 1 81 ? -6.548 9.469 1.894 1.00 90.56 81 CYS A CA 1
ATOM 621 C C . CYS A 1 81 ? -7.124 8.464 0.884 1.00 90.56 81 CYS A C 1
ATOM 623 O O . CYS A 1 81 ? -7.807 8.871 -0.055 1.00 90.56 81 CYS A O 1
ATOM 625 N N . LEU A 1 82 ? -6.958 7.154 1.107 1.00 89.62 82 LEU A N 1
ATOM 626 C CA . LEU A 1 82 ? -7.487 6.117 0.210 1.00 89.62 82 LEU A CA 1
ATOM 627 C C . LEU A 1 82 ? -9.013 6.186 0.068 1.00 89.62 82 LEU A C 1
ATOM 629 O O . LEU A 1 82 ? -9.535 6.105 -1.045 1.00 89.62 82 LEU A O 1
ATOM 633 N N . LYS A 1 83 ? -9.738 6.377 1.175 1.00 91.25 83 LYS A N 1
ATOM 634 C CA 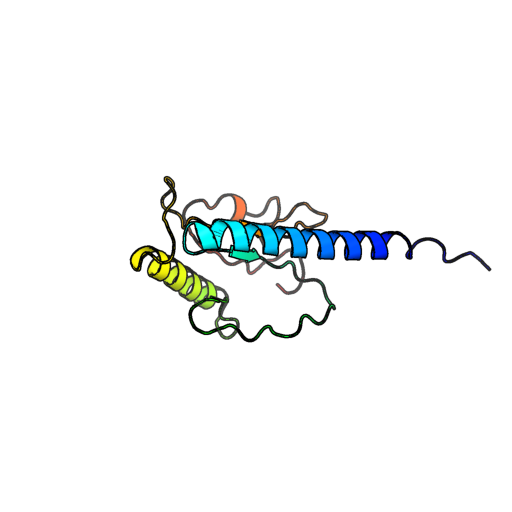. LYS A 1 83 ? -11.199 6.545 1.157 1.00 91.25 83 LYS A CA 1
ATOM 635 C C . LYS A 1 83 ? -11.618 7.781 0.366 1.00 91.25 83 LYS A C 1
ATOM 637 O O . LYS A 1 83 ? -12.590 7.720 -0.385 1.00 91.25 83 LYS A O 1
ATOM 642 N N . HIS A 1 84 ? -10.881 8.883 0.494 1.00 90.56 84 HIS A N 1
ATOM 643 C CA . HIS A 1 84 ? -11.122 10.093 -0.285 1.00 90.56 84 HIS A CA 1
ATOM 644 C C . HIS A 1 84 ? -10.879 9.864 -1.783 1.00 90.56 84 HIS A C 1
ATOM 646 O O . HIS A 1 84 ? -11.699 10.280 -2.597 1.00 90.56 84 HIS A O 1
ATOM 652 N N . LEU A 1 85 ? -9.816 9.146 -2.160 1.00 89.50 85 LEU A N 1
ATOM 653 C CA . LEU A 1 85 ? -9.543 8.803 -3.561 1.00 89.50 85 LEU A CA 1
ATOM 654 C C . LEU A 1 85 ? -10.642 7.934 -4.170 1.00 89.50 85 LEU A C 1
ATOM 656 O O . LEU A 1 85 ? -11.037 8.166 -5.312 1.00 89.50 85 LEU A O 1
ATOM 660 N N . VAL A 1 86 ? -11.174 6.981 -3.404 1.00 90.69 86 VAL A N 1
ATOM 661 C CA . VAL A 1 86 ? -12.333 6.182 -3.820 1.00 90.69 86 VAL A CA 1
ATOM 662 C C . VAL A 1 86 ? -13.585 7.054 -3.957 1.00 90.69 86 VAL A C 1
ATOM 664 O O . VAL A 1 86 ? -14.296 6.980 -4.957 1.00 90.69 86 VAL A O 1
ATOM 667 N N . HIS A 1 87 ? -13.850 7.935 -2.989 1.00 90.31 87 HIS A N 1
ATOM 668 C CA . HIS A 1 87 ? -15.008 8.832 -3.024 1.00 90.31 87 HIS A CA 1
ATOM 669 C C . HIS A 1 87 ? -14.977 9.792 -4.224 1.00 90.31 87 HIS A C 1
ATOM 671 O O . HIS A 1 87 ? -15.990 9.990 -4.895 1.00 90.31 87 HIS A O 1
ATOM 677 N N . CYS A 1 88 ? -13.804 10.348 -4.526 1.00 87.00 88 CYS A N 1
ATOM 678 C CA . CYS A 1 88 ? -13.571 11.241 -5.658 1.00 87.00 88 CYS A CA 1
ATOM 679 C C . CYS A 1 88 ? -13.467 10.504 -7.005 1.00 87.00 88 CYS A C 1
ATOM 681 O O . CYS A 1 88 ? -13.236 11.157 -8.021 1.00 87.00 88 CYS A O 1
ATOM 683 N N . LYS A 1 89 ? -13.651 9.173 -7.028 1.00 86.38 89 LYS A N 1
ATOM 684 C CA . LYS A 1 89 ? -13.532 8.309 -8.217 1.00 86.38 89 LYS A CA 1
ATOM 685 C C . LYS A 1 89 ? -12.173 8.405 -8.910 1.00 86.38 89 LYS A C 1
ATOM 687 O O . LYS A 1 89 ? -12.075 8.241 -10.123 1.00 86.38 89 LYS A O 1
ATOM 692 N N . VAL A 1 90 ? -11.135 8.693 -8.129 1.00 86.19 90 VAL A N 1
ATOM 693 C CA . VAL A 1 90 ? -9.756 8.508 -8.571 1.00 86.19 90 VAL A CA 1
ATOM 694 C C . VAL A 1 90 ? -9.473 7.010 -8.561 1.00 86.19 90 VAL A C 1
ATOM 696 O O . VAL A 1 90 ? -9.156 6.458 -9.601 1.00 86.19 90 VAL A O 1
ATOM 699 N N . LEU A 1 91 ? -9.712 6.333 -7.431 1.00 86.50 91 LEU A N 1
ATOM 700 C CA . LEU A 1 91 ? -9.647 4.872 -7.335 1.00 86.50 91 LEU A CA 1
ATOM 701 C C . LEU A 1 91 ? -11.029 4.239 -7.514 1.00 86.50 91 LEU A C 1
ATOM 703 O O . LEU A 1 91 ? -12.025 4.741 -6.993 1.00 86.50 91 LEU A O 1
ATOM 707 N N . ASP A 1 92 ? -11.064 3.089 -8.181 1.00 88.69 92 ASP A N 1
ATOM 708 C CA . ASP A 1 92 ? -12.244 2.229 -8.220 1.00 88.69 92 ASP A CA 1
ATOM 709 C C . ASP A 1 92 ? -12.387 1.415 -6.926 1.00 88.69 92 ASP A C 1
ATOM 711 O O . ASP A 1 92 ? -11.430 1.205 -6.177 1.00 88.69 92 ASP A O 1
ATOM 715 N N . THR A 1 93 ? -13.586 0.882 -6.697 1.00 91.38 93 THR A N 1
ATOM 716 C CA . THR A 1 93 ? -13.879 -0.031 -5.584 1.00 91.38 93 THR A CA 1
ATOM 717 C C . THR A 1 93 ? -14.066 -1.452 -6.107 1.00 91.38 93 THR A C 1
ATOM 719 O O . THR A 1 93 ? -14.816 -1.687 -7.055 1.00 91.38 93 THR A O 1
ATOM 722 N N . ALA A 1 94 ? -13.406 -2.428 -5.487 1.00 88.06 94 ALA A N 1
ATOM 723 C CA . ALA A 1 94 ? -13.622 -3.843 -5.770 1.00 88.06 94 ALA A CA 1
ATOM 724 C C . ALA A 1 94 ? -14.964 -4.334 -5.191 1.00 88.06 94 ALA A C 1
ATOM 726 O O . ALA A 1 94 ? -15.548 -3.705 -4.311 1.00 88.06 94 ALA A O 1
ATOM 727 N N . ALA A 1 95 ? -15.432 -5.515 -5.611 1.00 87.12 95 ALA A N 1
ATOM 728 C CA . ALA A 1 95 ? -16.656 -6.122 -5.065 1.00 87.12 95 ALA A CA 1
ATOM 729 C C . ALA A 1 95 ? -16.596 -6.365 -3.541 1.00 87.12 95 ALA A C 1
ATOM 731 O O . ALA A 1 95 ? -17.629 -6.456 -2.886 1.00 87.12 95 ALA A O 1
ATOM 732 N N . SER A 1 96 ? -15.388 -6.443 -2.977 1.00 84.88 96 SER A N 1
ATOM 733 C CA . SER A 1 96 ? -15.138 -6.556 -1.538 1.00 84.88 96 SER A CA 1
ATOM 734 C C . SER A 1 96 ? -15.303 -5.239 -0.767 1.00 84.88 96 SER A C 1
ATOM 736 O O . SER A 1 96 ? -15.228 -5.252 0.456 1.00 84.88 96 SER A O 1
ATOM 738 N N . GLY A 1 97 ? -15.493 -4.105 -1.450 1.00 86.88 97 GLY A N 1
ATOM 739 C CA . GLY A 1 97 ? -15.570 -2.778 -0.832 1.00 86.88 97 GLY A CA 1
ATOM 740 C C . GLY A 1 97 ? -14.216 -2.097 -0.603 1.00 86.88 97 GLY A C 1
ATOM 741 O O . GLY A 1 97 ? -14.194 -0.971 -0.122 1.00 86.88 97 GLY A O 1
ATOM 742 N N . PHE A 1 98 ? -13.103 -2.743 -0.957 1.00 89.19 98 PHE A N 1
ATOM 743 C CA . PHE A 1 98 ? -11.742 -2.198 -0.854 1.00 89.19 98 PHE A CA 1
ATOM 744 C C . PHE A 1 98 ? -11.325 -1.440 -2.126 1.00 89.19 98 PHE A C 1
ATOM 746 O O . PHE A 1 98 ? -11.898 -1.693 -3.193 1.00 89.19 98 PHE A O 1
ATOM 753 N N . PRO A 1 99 ? -10.319 -0.545 -2.054 1.00 89.62 99 PRO A N 1
ATOM 754 C CA . PRO A 1 99 ? -9.802 0.140 -3.231 1.00 89.62 99 PRO A CA 1
ATOM 755 C C . PRO A 1 99 ? -9.205 -0.871 -4.212 1.00 89.62 99 PRO A C 1
ATOM 757 O O . PRO A 1 99 ? -8.513 -1.816 -3.827 1.00 89.62 99 PRO A O 1
ATOM 760 N N . LYS A 1 100 ? -9.486 -0.670 -5.495 1.00 89.44 100 LYS A N 1
ATOM 761 C CA . LYS A 1 100 ? -8.977 -1.483 -6.592 1.00 89.44 100 LYS A CA 1
ATOM 762 C C . LYS A 1 100 ? -7.739 -0.810 -7.183 1.00 89.44 100 LYS A C 1
ATOM 764 O O . LYS A 1 100 ? -7.790 0.350 -7.577 1.00 89.44 100 LYS A O 1
ATOM 769 N N . PHE A 1 101 ? -6.652 -1.569 -7.277 1.00 86.50 101 PHE A N 1
ATOM 770 C CA . PHE A 1 101 ? -5.412 -1.156 -7.933 1.00 86.50 101 PHE A CA 1
ATOM 771 C C . PHE A 1 101 ? -5.185 -1.991 -9.195 1.00 86.50 101 PHE A C 1
ATOM 773 O O . PHE A 1 101 ? -5.487 -3.186 -9.203 1.00 86.50 101 PHE A O 1
ATOM 780 N N . ASP A 1 102 ? -4.618 -1.381 -10.236 1.00 84.31 102 ASP A N 1
ATOM 781 C CA . ASP A 1 102 ? -4.273 -2.073 -11.486 1.00 84.31 102 ASP A CA 1
ATOM 782 C C . ASP A 1 102 ? -2.991 -2.899 -11.331 1.00 84.31 102 ASP A C 1
ATOM 784 O O . ASP A 1 102 ? -2.829 -3.957 -11.939 1.00 84.31 102 ASP A O 1
ATOM 788 N N . LEU A 1 103 ? -2.077 -2.426 -10.478 1.00 82.06 103 LEU A N 1
ATOM 789 C CA . LEU A 1 103 ? -0.837 -3.112 -10.143 1.00 82.06 103 LEU A CA 1
ATOM 790 C C . LEU A 1 103 ? -0.473 -2.885 -8.673 1.00 82.06 103 LEU A C 1
ATOM 792 O O . LEU A 1 103 ? -0.461 -1.755 -8.192 1.00 82.06 103 LEU A O 1
ATOM 796 N N . MET A 1 104 ? -0.106 -3.955 -7.967 1.00 82.12 104 MET A N 1
ATOM 797 C CA . MET A 1 104 ? 0.521 -3.874 -6.646 1.00 82.12 104 MET A CA 1
ATOM 798 C C . MET A 1 104 ? 1.899 -4.521 -6.706 1.00 82.12 104 MET A C 1
ATOM 800 O O . MET A 1 104 ? 2.022 -5.713 -6.983 1.00 82.12 104 MET A O 1
ATOM 804 N N . LEU A 1 105 ? 2.940 -3.733 -6.448 1.00 80.19 105 LEU A N 1
ATOM 805 C CA . LEU A 1 105 ? 4.309 -4.227 -6.368 1.00 80.19 105 LEU A CA 1
ATOM 806 C C . LEU A 1 105 ? 4.650 -4.525 -4.912 1.00 80.19 105 LEU A C 1
ATOM 808 O O . LEU A 1 105 ? 4.693 -3.626 -4.068 1.00 80.19 105 LEU A O 1
ATOM 812 N N . LEU A 1 106 ? 4.877 -5.808 -4.641 1.00 80.81 106 LEU A N 1
ATOM 813 C CA . LEU A 1 106 ? 5.084 -6.354 -3.309 1.00 80.81 106 LEU A CA 1
ATOM 814 C C . LEU A 1 106 ? 6.456 -7.022 -3.234 1.00 80.81 106 LEU A C 1
ATOM 816 O O . LEU A 1 106 ? 6.777 -7.896 -4.039 1.00 80.81 106 LEU A O 1
ATOM 820 N N . GLY A 1 107 ? 7.257 -6.617 -2.250 1.00 77.81 107 GLY A N 1
ATOM 821 C CA . GLY A 1 107 ? 8.419 -7.394 -1.827 1.00 77.81 107 GLY A CA 1
ATOM 822 C C . GLY A 1 107 ? 7.988 -8.576 -0.956 1.00 77.81 107 GLY A C 1
ATOM 823 O O . GLY A 1 107 ? 7.030 -8.454 -0.190 1.00 77.81 107 GLY A O 1
ATOM 824 N N . MET A 1 108 ? 8.712 -9.693 -1.055 1.00 84.25 108 MET A N 1
ATOM 825 C CA . MET A 1 108 ? 8.580 -10.817 -0.126 1.00 84.25 108 MET A CA 1
ATOM 826 C C . MET A 1 108 ? 9.870 -10.994 0.674 1.00 84.25 108 MET A C 1
ATOM 828 O O . MET A 1 108 ? 10.969 -10.925 0.119 1.00 84.25 108 MET A O 1
ATOM 832 N N . GLY A 1 109 ? 9.737 -11.242 1.972 1.00 80.06 109 GLY A N 1
ATOM 833 C CA . GLY A 1 109 ? 10.859 -11.629 2.814 1.00 80.06 109 GLY A CA 1
ATOM 834 C C . GLY A 1 109 ? 11.283 -13.085 2.648 1.00 80.06 109 GLY A C 1
ATOM 835 O O . GLY A 1 109 ? 10.499 -13.902 2.169 1.00 80.06 109 GLY A O 1
ATOM 836 N N . PRO A 1 110 ? 12.480 -13.457 3.141 1.00 79.19 110 PRO A N 1
ATOM 837 C CA . PRO A 1 110 ? 12.938 -14.853 3.164 1.00 79.19 110 PRO A CA 1
ATOM 838 C C . PRO A 1 110 ? 12.070 -15.773 4.046 1.00 79.19 110 PRO A C 1
ATOM 840 O O . PRO A 1 110 ? 12.027 -16.980 3.851 1.00 79.19 110 PRO A O 1
ATOM 843 N N . ASP A 1 111 ? 11.370 -15.190 5.012 1.00 80.56 111 ASP A N 1
ATOM 844 C CA . ASP A 1 111 ? 10.352 -15.777 5.889 1.00 80.56 111 ASP A CA 1
ATOM 845 C C . ASP A 1 111 ? 8.948 -15.791 5.257 1.00 80.56 111 ASP A C 1
ATOM 847 O O . ASP A 1 111 ? 8.012 -16.283 5.876 1.00 80.56 111 ASP A O 1
ATOM 851 N N . GLY A 1 112 ? 8.778 -15.252 4.046 1.00 81.25 112 GLY A N 1
ATOM 852 C CA . GLY A 1 112 ? 7.497 -15.206 3.338 1.00 81.25 112 GLY A CA 1
ATOM 853 C C . GLY A 1 112 ? 6.552 -14.090 3.786 1.00 81.25 112 GLY A C 1
ATOM 854 O O . GLY A 1 112 ? 5.400 -14.074 3.359 1.00 81.25 112 GLY A O 1
ATOM 855 N N . HIS A 1 113 ? 7.006 -13.150 4.623 1.00 82.50 113 HIS A N 1
ATOM 856 C CA . HIS A 1 113 ? 6.212 -11.955 4.903 1.00 82.50 113 HIS A CA 1
ATOM 857 C C . HIS A 1 113 ? 6.073 -11.109 3.631 1.00 82.50 113 HIS A C 1
ATOM 859 O O . HIS A 1 113 ? 6.958 -11.094 2.772 1.00 82.50 113 HIS A O 1
ATOM 865 N N . ILE A 1 114 ? 4.972 -10.374 3.539 1.00 83.50 114 ILE A N 1
ATOM 866 C CA . ILE A 1 114 ? 4.697 -9.417 2.468 1.00 83.50 114 ILE A CA 1
ATOM 867 C C . ILE A 1 114 ? 4.372 -8.089 3.136 1.00 83.50 114 ILE A C 1
ATOM 869 O O . ILE A 1 114 ? 3.637 -8.076 4.122 1.00 83.50 114 ILE A O 1
ATOM 873 N N . ALA A 1 115 ? 4.893 -6.976 2.612 1.00 84.12 115 ALA A N 1
ATOM 874 C CA . ALA A 1 115 ? 4.761 -5.676 3.273 1.00 84.12 115 ALA A CA 1
ATOM 875 C C . ALA A 1 115 ? 5.285 -5.745 4.723 1.00 84.12 115 ALA A C 1
ATOM 877 O O . ALA A 1 115 ? 6.411 -6.184 4.943 1.00 84.12 115 ALA A O 1
ATOM 878 N N . SER A 1 116 ? 4.450 -5.380 5.697 1.00 81.75 116 SER A N 1
ATOM 879 C CA . SER A 1 116 ? 4.699 -5.570 7.133 1.00 81.75 116 SER A CA 1
ATOM 880 C C . SER A 1 116 ? 3.789 -6.650 7.741 1.00 81.75 116 SER A C 1
ATOM 882 O O . SER A 1 116 ? 3.514 -6.642 8.939 1.00 81.75 116 SER A O 1
ATOM 884 N N . LEU A 1 117 ? 3.275 -7.573 6.917 1.00 84.25 117 LEU A N 1
ATOM 885 C CA . LEU A 1 117 ? 2.437 -8.695 7.344 1.00 84.25 117 LEU A CA 1
ATOM 886 C C . LEU A 1 117 ? 3.292 -9.946 7.542 1.00 84.25 117 LEU A C 1
ATOM 888 O O . LEU A 1 117 ? 3.634 -10.646 6.587 1.00 84.25 117 LEU A O 1
ATOM 892 N N . PHE A 1 118 ? 3.625 -10.227 8.801 1.00 84.75 118 PHE A N 1
ATOM 893 C CA . PHE A 1 118 ? 4.488 -11.343 9.185 1.00 84.75 118 PHE A CA 1
ATOM 894 C C . PHE A 1 118 ? 3.697 -12.630 9.454 1.00 84.75 118 PHE A C 1
ATOM 896 O O . PHE A 1 118 ? 2.687 -12.582 10.164 1.00 84.75 118 PHE A O 1
ATOM 903 N N . PRO A 1 119 ? 4.149 -13.795 8.951 1.00 83.56 119 PRO A N 1
ATOM 904 C CA . PRO A 1 119 ? 3.515 -15.079 9.231 1.00 83.56 119 PRO A CA 1
ATOM 905 C C . PRO A 1 119 ? 3.351 -15.338 10.733 1.00 83.56 119 PRO A C 1
ATOM 907 O O . PRO A 1 119 ? 4.269 -15.120 11.517 1.00 83.56 119 PRO A O 1
ATOM 910 N N . GLY A 1 120 ? 2.169 -15.809 11.138 1.00 80.19 120 GLY A N 1
ATOM 911 C CA . GLY A 1 120 ? 1.849 -16.078 12.546 1.00 80.19 120 GLY A CA 1
ATOM 912 C C . GLY A 1 120 ? 1.482 -14.842 13.377 1.00 80.19 120 GLY A C 1
ATOM 913 O O . GLY A 1 120 ? 1.037 -15.000 14.513 1.00 80.19 120 GLY A O 1
ATOM 914 N N . HIS A 1 121 ? 1.594 -13.631 12.821 1.00 81.81 121 HIS A N 1
ATOM 915 C CA . HIS A 1 121 ? 1.204 -12.399 13.498 1.00 81.81 121 HIS A CA 1
ATOM 916 C C . HIS A 1 121 ? -0.320 -12.204 13.513 1.00 81.81 121 HIS A C 1
ATOM 918 O O . HIS A 1 121 ? -1.017 -12.554 12.556 1.00 81.81 121 HIS A O 1
ATOM 924 N N . ALA A 1 122 ? -0.854 -11.596 14.579 1.00 81.75 122 ALA A N 1
ATOM 925 C CA . ALA A 1 122 ? -2.296 -11.386 14.743 1.00 81.75 122 ALA A CA 1
ATOM 926 C C . ALA A 1 122 ? -2.911 -10.540 13.611 1.00 81.75 122 ALA A C 1
ATOM 928 O O . ALA A 1 122 ? -4.055 -10.773 13.219 1.00 81.75 122 ALA A O 1
ATOM 929 N N . LEU A 1 123 ? -2.126 -9.620 13.038 1.00 80.12 123 LEU A N 1
ATOM 930 C CA . LEU A 1 123 ? -2.555 -8.725 11.957 1.00 80.12 123 LEU A CA 1
ATOM 931 C C . LEU A 1 123 ? -2.952 -9.452 10.664 1.00 80.12 123 LEU A C 1
ATOM 933 O O . LEU A 1 123 ? -3.766 -8.924 9.919 1.00 80.12 123 LEU A O 1
ATOM 937 N N . ILE A 1 124 ? -2.469 -10.677 10.418 1.00 78.00 124 ILE A N 1
ATOM 938 C CA . ILE A 1 124 ? -2.890 -11.468 9.246 1.00 78.00 124 ILE A CA 1
ATOM 939 C C . ILE A 1 124 ? -4.380 -11.836 9.312 1.00 78.00 124 ILE A C 1
ATOM 941 O O . ILE A 1 124 ? -5.019 -12.034 8.283 1.00 78.00 124 ILE A O 1
ATOM 945 N N . LYS A 1 125 ? -4.948 -11.943 10.519 1.00 72.44 125 LYS A N 1
ATOM 946 C CA . LYS A 1 125 ? -6.351 -12.336 10.709 1.00 72.44 125 LYS A CA 1
ATOM 947 C C . LYS A 1 125 ? -7.325 -11.161 10.605 1.00 72.44 125 LYS A C 1
ATOM 949 O O . LYS A 1 125 ? -8.528 -11.398 10.546 1.00 72.44 125 LYS A O 1
ATOM 954 N N . GLY A 1 126 ? -6.835 -9.920 10.613 1.00 69.12 126 GLY A N 1
ATOM 955 C CA . GLY A 1 126 ? -7.677 -8.734 10.493 1.00 69.12 126 GLY A CA 1
ATOM 956 C C . GLY A 1 126 ? -8.133 -8.542 9.049 1.00 69.12 126 GLY A C 1
ATOM 957 O O . GLY A 1 126 ? -7.306 -8.287 8.183 1.00 69.12 126 GLY A O 1
ATOM 958 N N . ASN A 1 127 ? -9.435 -8.650 8.785 1.00 66.75 127 ASN A N 1
ATOM 959 C CA . ASN A 1 127 ? -10.019 -8.496 7.445 1.00 66.75 127 ASN A CA 1
ATOM 960 C C . ASN A 1 127 ? -10.931 -7.261 7.305 1.00 66.75 127 ASN A C 1
ATOM 962 O O . ASN A 1 127 ? -11.598 -7.114 6.285 1.00 66.75 127 ASN A O 1
ATOM 966 N N . GLU A 1 128 ? -10.972 -6.383 8.311 1.00 75.06 128 GLU A N 1
ATOM 967 C CA . GLU A 1 128 ? -11.952 -5.287 8.373 1.00 75.06 128 GLU A CA 1
ATOM 968 C C . GLU A 1 128 ? -11.363 -3.902 8.058 1.00 75.06 128 GLU A C 1
ATOM 970 O O . GLU A 1 128 ? -12.086 -3.017 7.603 1.00 75.06 128 GLU A O 1
ATOM 975 N N . LYS A 1 129 ? -10.058 -3.692 8.280 1.00 83.94 129 LYS A N 1
ATOM 976 C CA . LYS A 1 129 ? -9.394 -2.389 8.082 1.00 83.94 129 LYS A CA 1
ATOM 977 C C . LYS A 1 129 ? -8.691 -2.318 6.730 1.00 83.94 129 LYS A C 1
ATOM 979 O O . LYS A 1 129 ? -8.129 -3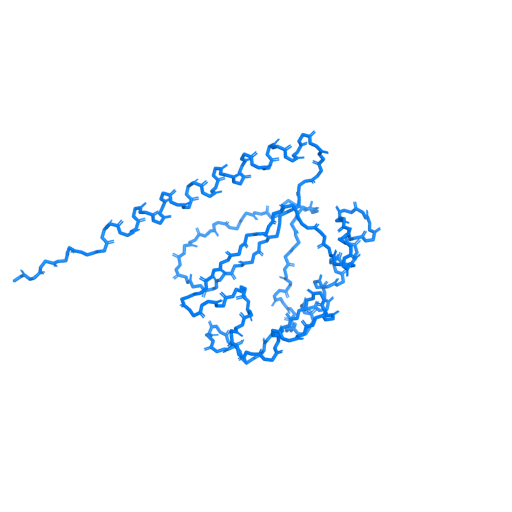.312 6.278 1.00 83.94 129 LYS A O 1
ATOM 984 N N . TRP A 1 130 ? -8.698 -1.142 6.098 1.00 87.06 130 TRP A N 1
ATOM 985 C CA . TRP A 1 130 ? -7.990 -0.920 4.828 1.00 87.06 130 TRP A CA 1
ATOM 986 C C . TRP A 1 130 ? -6.488 -0.777 5.051 1.00 87.06 130 TRP A C 1
ATOM 988 O O . TRP A 1 130 ? -5.694 -1.259 4.246 1.00 87.06 130 TRP A O 1
ATOM 998 N N . VAL A 1 131 ? -6.109 -0.121 6.149 1.00 89.06 131 VAL A N 1
ATOM 999 C CA . VAL A 1 131 ? -4.719 0.109 6.538 1.00 89.06 131 VAL A CA 1
ATOM 1000 C C . VAL A 1 131 ? -4.558 -0.281 8.004 1.00 89.06 131 VAL A C 1
ATOM 1002 O O . VAL A 1 131 ? -5.468 -0.147 8.824 1.00 89.06 131 VAL A O 1
ATOM 1005 N N . THR A 1 132 ? -3.393 -0.808 8.353 1.00 89.00 132 THR A N 1
ATOM 1006 C CA . THR A 1 132 ? -3.058 -1.130 9.737 1.00 89.00 132 THR A CA 1
ATOM 1007 C C . THR A 1 132 ? -1.589 -0.843 9.997 1.00 89.00 132 THR A C 1
ATOM 1009 O O . THR A 1 132 ? -0.798 -0.725 9.061 1.00 89.00 132 THR A O 1
ATOM 1012 N N . PHE A 1 133 ? -1.234 -0.754 11.272 1.00 86.50 133 PHE A N 1
ATOM 1013 C CA . PHE A 1 133 ? 0.135 -0.585 11.722 1.00 86.50 133 PHE A CA 1
ATOM 1014 C C . PHE A 1 133 ? 0.547 -1.758 12.606 1.00 86.50 133 PHE A C 1
ATOM 1016 O O . PHE A 1 133 ? -0.282 -2.436 13.215 1.00 86.50 133 PHE A O 1
ATOM 1023 N N . ILE A 1 134 ? 1.855 -1.959 12.691 1.00 84.38 134 ILE A N 1
ATOM 1024 C CA . ILE A 1 134 ? 2.506 -2.890 13.604 1.00 84.38 134 ILE A CA 1
ATOM 1025 C C . ILE A 1 134 ? 3.488 -2.085 14.459 1.00 84.38 134 ILE A C 1
ATOM 1027 O O . ILE A 1 134 ? 4.102 -1.151 13.952 1.00 84.38 134 ILE A O 1
ATOM 1031 N N . LYS A 1 135 ? 3.579 -2.403 15.753 1.00 78.88 135 LYS A N 1
ATOM 1032 C CA . LYS A 1 135 ? 4.537 -1.790 16.703 1.00 78.88 135 LYS A CA 1
ATOM 1033 C C . LYS A 1 135 ? 5.555 -2.792 17.241 1.00 78.88 135 LYS A C 1
ATOM 1035 O O . LYS A 1 135 ? 6.540 -2.429 17.872 1.00 78.88 135 LYS A O 1
ATOM 1040 N N . ASP A 1 136 ? 5.257 -4.066 17.051 1.00 75.25 136 ASP A N 1
ATOM 1041 C CA . ASP A 1 136 ? 5.991 -5.233 17.502 1.00 75.25 136 ASP A CA 1
ATOM 1042 C C . ASP A 1 136 ? 6.532 -6.007 16.29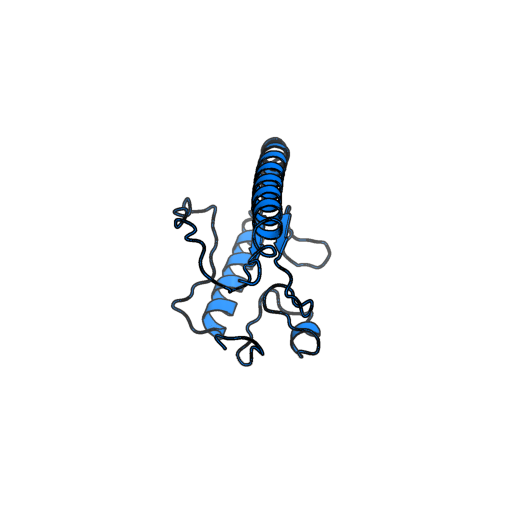5 1.00 75.25 136 ASP A C 1
ATOM 1044 O O . ASP A 1 136 ? 6.449 -7.233 16.224 1.00 75.25 136 ASP A O 1
ATOM 1048 N N . SER A 1 137 ? 7.088 -5.278 15.318 1.00 72.19 137 SER A N 1
ATOM 1049 C CA . SER A 1 137 ? 7.700 -5.893 14.142 1.00 72.19 137 SER A CA 1
ATOM 1050 C C . SER A 1 137 ? 8.820 -6.858 14.567 1.00 72.19 137 SER A C 1
ATOM 1052 O O . SER A 1 137 ? 9.771 -6.442 15.236 1.00 72.19 137 SER A O 1
ATOM 1054 N N . PRO A 1 138 ? 8.783 -8.139 14.138 1.00 65.81 138 PRO A N 1
ATOM 1055 C CA . PRO A 1 138 ? 9.861 -9.098 14.388 1.00 65.81 138 PRO A CA 1
ATOM 1056 C C . PRO A 1 138 ? 11.192 -8.701 13.735 1.00 65.81 138 PRO A C 1
ATOM 1058 O O . PRO A 1 138 ? 12.221 -9.321 14.006 1.00 65.81 138 PRO A O 1
ATOM 1061 N N . LYS A 1 139 ? 11.175 -7.709 12.832 1.00 57.97 139 LYS A N 1
ATOM 1062 C CA . LYS A 1 139 ? 12.350 -7.205 12.121 1.00 57.97 139 LYS A CA 1
ATOM 1063 C C . LYS A 1 139 ? 12.549 -5.702 12.352 1.00 57.97 139 LYS A C 1
ATOM 1065 O O . LYS A 1 139 ? 11.559 -4.977 12.392 1.00 57.97 139 LYS A O 1
ATOM 1070 N N . PRO A 1 140 ? 13.803 -5.223 12.466 1.00 52.47 140 PRO A N 1
ATOM 1071 C CA . PRO A 1 140 ? 14.083 -3.814 12.741 1.00 52.47 140 PRO A CA 1
ATOM 1072 C C . PRO A 1 140 ? 13.797 -2.894 11.536 1.00 52.47 140 PRO A C 1
ATOM 1074 O O . PRO A 1 140 ? 13.984 -3.339 10.399 1.00 52.47 140 PRO A O 1
ATOM 1077 N N . PRO A 1 141 ? 13.505 -1.594 11.759 1.00 49.94 141 PRO A N 1
ATOM 1078 C CA . PRO A 1 141 ? 13.130 -0.978 13.038 1.00 49.94 141 PRO A CA 1
ATOM 1079 C C . PRO A 1 141 ? 11.693 -1.374 13.459 1.00 49.94 141 PRO A C 1
ATOM 1081 O O . PRO A 1 141 ? 10.901 -1.720 12.583 1.00 49.94 141 PRO A O 1
ATOM 1084 N N . PRO A 1 142 ? 11.391 -1.393 14.773 1.00 48.91 142 PRO A N 1
ATOM 1085 C CA . PRO A 1 142 ? 10.077 -1.767 15.303 1.00 48.91 142 PRO A CA 1
ATOM 1086 C C . PRO A 1 142 ? 8.968 -0.774 14.944 1.00 48.91 142 PRO A C 1
ATOM 1088 O O . PRO A 1 142 ? 9.268 0.440 14.856 1.00 48.91 142 PRO A O 1
#